Protein AF-A0A914RYD3-F1 (afdb_monomer)

Sequence (120 aa):
MAEQTERAFQKQPTIFLNNKLRTLGIGKKAKKDVRYVRNIVLLVKQPTPTVIGTNIPILAIKEIEIVLQAITGTYIDKKCPFTGNVSIRGRILTGVVVKTKMQRTIVIRRDYLHFVKKYR

Structure (mmCIF, N/CA/C/O backbone):
data_AF-A0A914RYD3-F1
#
_entry.id   AF-A0A914RYD3-F1
#
loop_
_atom_site.group_PDB
_atom_site.id
_atom_site.type_symbol
_atom_site.label_atom_id
_atom_site.label_alt_id
_atom_site.label_comp_id
_atom_site.label_asym_id
_atom_site.label_entity_id
_atom_site.label_seq_id
_atom_site.pdbx_PDB_ins_code
_atom_site.Cartn_x
_atom_site.Cartn_y
_atom_site.Cartn_z
_atom_site.occupancy
_atom_site.B_iso_or_equiv
_atom_site.auth_seq_id
_atom_site.auth_comp_id
_atom_site.auth_asym_id
_atom_site.auth_atom_id
_atom_site.pdbx_PDB_model_num
ATOM 1 N N . MET A 1 1 ? 6.232 -17.630 -18.199 1.00 49.56 1 MET A N 1
ATOM 2 C CA . MET A 1 1 ? 5.659 -16.493 -18.956 1.00 49.56 1 MET A CA 1
ATOM 3 C C . MET A 1 1 ? 4.802 -15.696 -17.991 1.00 49.56 1 MET A C 1
ATOM 5 O O . MET A 1 1 ? 4.100 -16.325 -17.215 1.00 49.56 1 MET A O 1
ATOM 9 N N . ALA A 1 2 ? 4.905 -14.364 -17.963 1.00 55.69 2 ALA A N 1
ATOM 10 C CA . ALA A 1 2 ? 3.956 -13.555 -17.199 1.00 55.69 2 ALA A CA 1
ATOM 11 C C . ALA A 1 2 ? 2.567 -13.801 -17.797 1.00 55.69 2 ALA A C 1
ATOM 13 O O . ALA A 1 2 ? 2.358 -13.567 -18.987 1.00 55.69 2 ALA A O 1
ATOM 14 N N . GLU A 1 3 ? 1.672 -14.377 -17.005 1.00 61.59 3 GLU A N 1
ATOM 15 C CA . GLU A 1 3 ? 0.350 -14.772 -17.465 1.00 61.59 3 GLU A CA 1
ATOM 16 C C . GLU A 1 3 ? -0.500 -13.505 -17.592 1.00 61.59 3 GLU A C 1
ATOM 18 O O . GLU A 1 3 ? -0.999 -12.942 -16.619 1.00 61.59 3 GLU A O 1
ATOM 23 N N . GLN A 1 4 ? -0.560 -12.981 -18.812 1.00 72.94 4 GLN A N 1
ATOM 24 C CA . GLN A 1 4 ? -1.402 -11.857 -19.184 1.00 72.94 4 GLN A CA 1
ATOM 25 C C . GLN A 1 4 ? -2.857 -12.346 -19.188 1.00 72.94 4 GLN A C 1
ATOM 27 O O . GLN A 1 4 ? -3.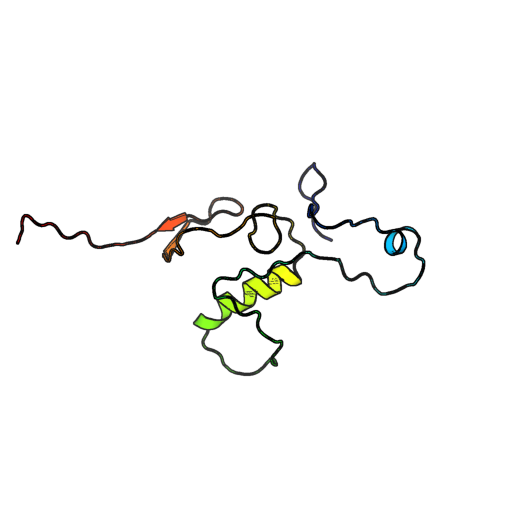379 -12.763 -20.216 1.00 72.94 4 GLN A O 1
ATOM 32 N N . THR A 1 5 ? -3.490 -12.351 -18.015 1.00 82.25 5 THR A N 1
ATOM 33 C CA . THR A 1 5 ? -4.858 -12.865 -17.823 1.00 82.25 5 THR A CA 1
ATOM 34 C C . THR A 1 5 ? -5.940 -11.876 -18.258 1.00 82.25 5 THR A C 1
ATOM 36 O O . THR A 1 5 ? -7.078 -12.261 -18.517 1.00 82.25 5 THR A O 1
ATOM 39 N N . GLU A 1 6 ? -5.606 -10.588 -18.353 1.00 81.94 6 GLU A N 1
ATOM 40 C CA . GLU A 1 6 ? -6.542 -9.532 -18.735 1.00 81.94 6 GLU A CA 1
ATOM 41 C C . GLU A 1 6 ? -6.506 -9.233 -20.239 1.00 81.94 6 GLU A C 1
ATOM 43 O O . GLU A 1 6 ? -5.465 -9.333 -20.891 1.00 81.94 6 GLU A O 1
ATOM 48 N N . ARG A 1 7 ? -7.643 -8.759 -20.772 1.00 85.75 7 ARG A N 1
ATOM 49 C CA . ARG A 1 7 ? -7.798 -8.367 -22.188 1.00 85.75 7 ARG A CA 1
ATOM 50 C C . ARG A 1 7 ? -6.893 -7.201 -22.603 1.00 85.75 7 ARG A C 1
ATOM 52 O O . ARG A 1 7 ? -6.562 -7.073 -23.776 1.00 85.75 7 ARG A O 1
ATOM 59 N N . ALA A 1 8 ? -6.512 -6.335 -21.664 1.00 87.25 8 ALA A N 1
ATOM 60 C CA . ALA A 1 8 ? -5.656 -5.183 -21.924 1.00 87.25 8 ALA A CA 1
ATOM 61 C C . ALA A 1 8 ? -4.199 -5.500 -21.578 1.00 87.25 8 ALA A C 1
ATOM 63 O O . ALA A 1 8 ? -3.916 -5.920 -20.459 1.00 87.25 8 ALA A O 1
ATOM 64 N N . PHE A 1 9 ? -3.272 -5.230 -22.501 1.00 87.31 9 PHE A N 1
ATOM 65 C CA . PHE A 1 9 ? -1.841 -5.444 -22.282 1.00 87.31 9 PHE A CA 1
ATOM 66 C C . PHE A 1 9 ? -1.343 -4.707 -21.030 1.00 87.31 9 PHE A C 1
ATOM 68 O O . PHE A 1 9 ? -1.411 -3.474 -20.942 1.00 87.31 9 PHE A O 1
ATOM 75 N N . GLN A 1 10 ? -0.825 -5.456 -20.058 1.00 86.06 10 GLN A N 1
ATOM 76 C CA . GLN A 1 10 ? -0.281 -4.885 -18.837 1.00 86.06 10 GLN A CA 1
ATOM 77 C C . GLN A 1 10 ? 1.194 -4.527 -19.035 1.00 86.06 10 GLN A C 1
ATOM 79 O O . GLN A 1 10 ? 2.007 -5.341 -19.461 1.00 86.06 10 GLN A O 1
ATOM 84 N N . LYS A 1 11 ? 1.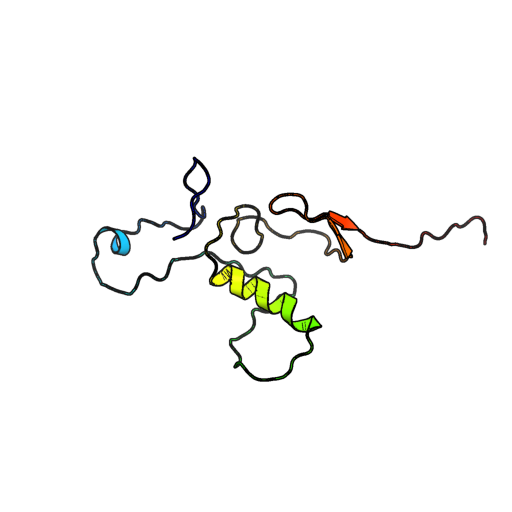558 -3.287 -18.689 1.00 86.19 11 LYS A N 1
ATOM 85 C CA . LYS A 1 11 ? 2.947 -2.813 -18.611 1.00 86.19 11 LYS A CA 1
ATOM 86 C C . LYS A 1 11 ? 3.110 -1.788 -17.496 1.00 86.19 11 LYS A C 1
ATOM 88 O O . LYS A 1 11 ? 2.154 -1.093 -17.139 1.00 86.19 11 LYS A O 1
ATOM 93 N N . GLN A 1 12 ? 4.329 -1.654 -16.980 1.00 83.94 12 GLN A N 1
ATOM 94 C CA . GLN A 1 12 ? 4.673 -0.516 -16.129 1.00 83.94 12 GLN A CA 1
ATOM 95 C C . GLN A 1 12 ? 4.722 0.762 -16.990 1.00 83.94 12 GLN A C 1
ATOM 97 O O . GLN A 1 12 ? 5.318 0.735 -18.066 1.00 83.94 12 GLN A O 1
ATOM 102 N N . PRO A 1 13 ? 4.108 1.879 -16.554 1.00 81.88 13 PRO A N 1
ATOM 103 C CA . PRO A 1 13 ? 4.041 3.101 -17.360 1.00 81.88 13 PRO A CA 1
ATOM 104 C C . PRO A 1 13 ? 5.407 3.783 -17.514 1.00 81.88 13 PRO A C 1
ATOM 106 O O . PRO A 1 13 ? 5.678 4.373 -18.552 1.00 81.88 13 PRO A O 1
ATOM 109 N N . THR A 1 14 ? 6.277 3.664 -16.509 1.00 84.56 14 THR A N 1
ATOM 110 C CA . THR A 1 14 ? 7.600 4.306 -16.478 1.00 84.56 14 THR A CA 1
ATOM 111 C C . THR A 1 14 ? 8.630 3.606 -17.372 1.00 84.56 14 THR A C 1
ATOM 113 O O . THR A 1 14 ? 9.686 4.168 -17.642 1.00 84.56 14 THR A O 1
ATOM 116 N N . ILE A 1 15 ? 8.361 2.376 -17.830 1.00 84.12 15 ILE A N 1
ATOM 117 C CA . ILE A 1 15 ? 9.340 1.568 -18.568 1.00 84.12 15 ILE A CA 1
ATOM 118 C C . ILE A 1 15 ? 8.934 1.429 -20.019 1.00 84.12 15 ILE A C 1
ATOM 120 O O . ILE A 1 15 ? 7.865 0.915 -20.356 1.00 84.12 15 ILE A O 1
ATOM 124 N N . PHE A 1 16 ? 9.862 1.800 -20.890 1.00 82.94 16 PHE A N 1
ATOM 125 C CA . PHE A 1 16 ? 9.758 1.525 -22.307 1.00 82.94 16 PHE A CA 1
ATOM 126 C C . PHE A 1 16 ? 10.340 0.143 -22.633 1.00 82.94 16 PHE A C 1
ATOM 128 O O . PHE A 1 16 ? 11.549 -0.073 -22.569 1.00 82.94 16 PHE A O 1
ATOM 135 N N . LEU A 1 17 ? 9.470 -0.807 -22.988 1.00 79.62 17 LEU A N 1
ATOM 136 C CA . LEU A 1 17 ? 9.867 -2.190 -23.287 1.00 79.62 17 LEU A CA 1
ATOM 137 C C . LEU A 1 17 ? 10.517 -2.353 -24.670 1.00 79.62 17 LEU A C 1
ATOM 139 O O . LEU A 1 17 ? 11.352 -3.243 -24.841 1.00 79.62 17 LEU A O 1
ATOM 143 N N . ASN A 1 18 ? 10.176 -1.483 -25.625 1.00 80.19 18 ASN A N 1
ATOM 144 C CA . ASN A 1 18 ? 10.524 -1.618 -27.044 1.00 80.19 18 ASN A CA 1
ATOM 145 C C . ASN A 1 18 ? 11.765 -0.799 -27.428 1.00 80.19 18 ASN A C 1
ATOM 147 O O . ASN A 1 18 ? 11.782 -0.141 -28.467 1.00 80.19 18 ASN A O 1
ATOM 151 N N . ASN A 1 19 ? 12.803 -0.790 -26.587 1.00 77.69 19 ASN A N 1
ATOM 152 C CA . ASN A 1 19 ? 14.026 -0.070 -26.939 1.00 77.69 19 ASN A CA 1
ATOM 153 C C . ASN A 1 19 ? 14.698 -0.697 -28.180 1.00 77.69 19 ASN A C 1
ATOM 155 O O . ASN A 1 19 ? 14.607 -1.904 -28.414 1.00 77.69 19 ASN A O 1
ATOM 159 N N . LYS A 1 20 ? 15.380 0.134 -28.978 1.00 71.94 20 LYS A N 1
ATOM 160 C CA . LYS A 1 20 ? 15.980 -0.260 -30.266 1.00 71.94 20 LYS A CA 1
ATOM 161 C C . LYS A 1 20 ? 16.962 -1.434 -30.137 1.00 71.94 20 LYS A C 1
ATOM 163 O O . LYS A 1 20 ? 17.046 -2.274 -31.025 1.00 71.94 20 LYS A O 1
ATOM 168 N N . LEU A 1 21 ? 17.664 -1.518 -29.007 1.00 70.75 21 LEU A N 1
ATOM 169 C CA . LEU A 1 21 ? 18.608 -2.596 -28.700 1.00 70.75 21 LEU A CA 1
ATOM 170 C C . LEU A 1 21 ? 17.896 -3.945 -28.476 1.00 70.75 21 LEU A C 1
ATOM 172 O O . LEU A 1 21 ? 18.402 -4.985 -28.889 1.00 70.75 21 LEU A O 1
ATOM 176 N N . ARG A 1 22 ? 16.699 -3.940 -27.872 1.00 66.44 22 ARG A N 1
ATOM 177 C CA . ARG A 1 22 ? 15.866 -5.133 -27.645 1.00 66.44 22 ARG A CA 1
ATOM 178 C C . ARG A 1 22 ? 15.083 -5.557 -28.885 1.00 66.44 22 ARG A C 1
ATOM 180 O O . ARG A 1 22 ? 14.872 -6.755 -29.053 1.00 66.44 22 ARG A O 1
ATOM 187 N N . THR A 1 23 ? 14.637 -4.614 -29.717 1.00 69.06 23 THR A N 1
ATOM 188 C CA . THR A 1 23 ? 13.813 -4.911 -30.903 1.00 69.06 23 THR A CA 1
ATOM 189 C C . THR A 1 23 ? 14.640 -5.293 -32.127 1.00 69.06 23 THR A C 1
ATOM 191 O O . THR A 1 23 ? 14.238 -6.195 -32.852 1.00 69.06 23 THR A O 1
ATOM 194 N N . LEU A 1 24 ? 15.799 -4.657 -32.341 1.00 69.12 24 LEU A N 1
ATOM 195 C CA . LEU A 1 24 ? 16.650 -4.895 -33.517 1.00 69.12 24 LEU A CA 1
ATOM 196 C C . LEU A 1 24 ? 17.821 -5.856 -33.255 1.00 69.12 24 LEU A C 1
ATOM 198 O O . LEU A 1 24 ? 18.586 -6.146 -34.166 1.00 69.12 24 LEU A O 1
ATOM 202 N N . GLY A 1 25 ? 17.991 -6.346 -32.021 1.00 64.62 25 GLY A N 1
ATOM 203 C CA . GLY A 1 25 ? 18.988 -7.376 -31.695 1.00 64.62 25 GLY A CA 1
ATOM 204 C C . GLY A 1 25 ? 20.456 -6.937 -31.808 1.00 64.62 25 GLY A C 1
ATOM 205 O O . GLY A 1 25 ? 21.348 -7.785 -31.807 1.00 64.62 25 GLY A O 1
ATOM 206 N N . ILE A 1 26 ? 20.720 -5.630 -31.886 1.00 63.44 26 ILE A N 1
ATOM 207 C CA . ILE A 1 26 ? 22.069 -5.058 -31.971 1.00 63.44 26 ILE A CA 1
ATOM 208 C C . ILE A 1 26 ? 22.701 -5.089 -30.569 1.00 63.44 26 ILE A C 1
ATOM 210 O O . ILE A 1 26 ? 22.262 -4.375 -29.671 1.00 63.44 26 ILE A O 1
ATOM 214 N N . GLY A 1 27 ? 23.726 -5.928 -30.379 1.00 62.34 27 GLY A N 1
ATOM 215 C CA . GLY A 1 27 ? 24.442 -6.082 -29.105 1.00 62.34 27 GLY A CA 1
ATOM 216 C C . GLY A 1 27 ? 23.734 -7.021 -28.121 1.00 62.34 27 GLY A C 1
ATOM 217 O O . GLY A 1 27 ? 23.031 -6.589 -27.210 1.00 62.34 27 GLY A O 1
ATOM 218 N N . LYS A 1 28 ? 23.943 -8.334 -28.281 1.00 57.75 28 LYS A N 1
ATOM 219 C CA . LYS A 1 28 ? 23.412 -9.386 -27.399 1.00 57.75 28 LYS A CA 1
ATOM 220 C C . LYS A 1 28 ? 23.976 -9.262 -25.970 1.00 57.75 28 LYS A C 1
ATOM 222 O O . LYS A 1 28 ? 24.972 -9.895 -25.638 1.00 57.75 28 LYS A O 1
ATOM 227 N N . LYS A 1 29 ? 23.317 -8.503 -25.093 1.00 53.09 29 LYS A N 1
ATOM 228 C CA . LYS A 1 29 ? 23.367 -8.739 -23.638 1.00 53.09 29 LYS A CA 1
ATOM 229 C C . LYS A 1 29 ? 22.060 -9.405 -23.215 1.00 53.09 29 LYS A C 1
ATOM 231 O O . LYS A 1 29 ? 20.990 -9.019 -23.680 1.00 53.09 29 LYS A O 1
ATOM 236 N N . ALA A 1 30 ? 22.165 -10.447 -22.387 1.00 54.16 30 ALA A N 1
ATOM 237 C CA . ALA A 1 30 ? 21.038 -11.263 -21.943 1.00 54.16 30 ALA A CA 1
ATOM 238 C C . ALA A 1 30 ? 19.862 -10.388 -21.471 1.00 54.16 30 ALA A C 1
ATOM 240 O O . ALA A 1 30 ? 20.064 -9.420 -20.734 1.00 54.16 30 ALA A O 1
ATOM 241 N N . LYS A 1 31 ? 18.642 -10.728 -21.913 1.00 56.38 31 LYS A N 1
ATOM 242 C CA . LYS A 1 31 ? 17.381 -10.056 -21.560 1.00 56.38 31 LYS A CA 1
ATOM 243 C C . LYS A 1 31 ? 17.146 -10.132 -20.042 1.00 56.38 31 LYS A C 1
ATOM 245 O O . LYS A 1 31 ? 16.372 -10.965 -19.588 1.00 56.38 31 LYS A O 1
ATOM 250 N N . LYS A 1 32 ? 17.768 -9.267 -19.239 1.00 58.59 32 LYS A N 1
ATOM 251 C CA . LYS A 1 32 ? 17.188 -8.933 -17.933 1.00 58.59 32 LYS A CA 1
ATOM 252 C C . LYS A 1 32 ? 15.968 -8.069 -18.208 1.00 58.59 32 LYS A C 1
ATOM 254 O O . LYS A 1 32 ? 16.065 -7.070 -18.926 1.00 58.59 32 LYS A O 1
ATOM 259 N N . ASP A 1 33 ? 14.813 -8.495 -17.713 1.00 65.00 33 ASP A N 1
ATOM 260 C CA . ASP A 1 33 ? 13.615 -7.677 -17.801 1.00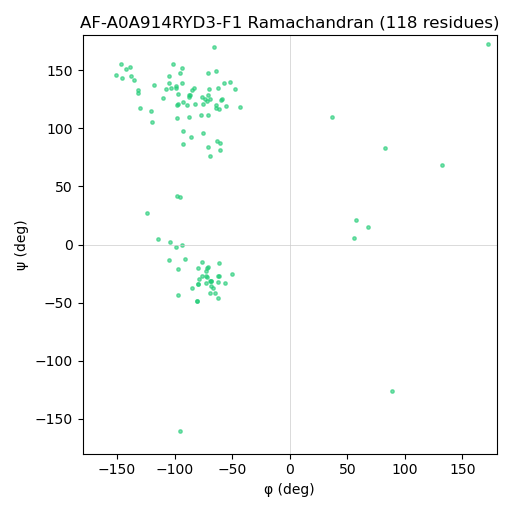 65.00 33 ASP A CA 1
ATOM 261 C C . ASP A 1 33 ? 13.834 -6.404 -16.992 1.00 65.00 33 ASP A C 1
ATOM 263 O O . ASP A 1 33 ? 14.166 -6.429 -15.807 1.00 65.00 33 ASP A O 1
ATOM 267 N N . VAL A 1 34 ? 13.736 -5.275 -17.691 1.00 76.50 34 VAL A N 1
ATOM 268 C CA . VAL A 1 34 ? 13.893 -3.957 -17.089 1.00 76.50 34 VAL A CA 1
ATOM 269 C C . VAL A 1 34 ? 12.659 -3.730 -16.231 1.00 76.50 34 VAL A C 1
ATOM 271 O O . VAL A 1 34 ? 11.557 -3.606 -16.767 1.00 76.50 34 VAL A O 1
ATOM 274 N N . ARG A 1 35 ? 12.846 -3.701 -14.909 1.00 81.75 35 ARG A N 1
ATOM 275 C CA . ARG A 1 35 ? 11.780 -3.479 -13.932 1.00 81.75 35 ARG A CA 1
ATOM 276 C C . ARG A 1 35 ? 12.038 -2.210 -13.136 1.00 81.75 35 ARG A C 1
ATOM 278 O O . ARG A 1 35 ? 13.158 -1.937 -12.715 1.00 81.75 35 ARG A O 1
ATOM 285 N N . TYR A 1 36 ? 10.981 -1.433 -12.940 1.00 84.81 36 TYR A N 1
ATOM 286 C CA . TYR A 1 36 ? 11.027 -0.180 -12.205 1.00 84.81 36 TYR A CA 1
ATOM 287 C C . TYR A 1 36 ? 10.678 -0.465 -10.759 1.00 84.81 36 TYR A C 1
ATOM 289 O O . TYR A 1 36 ? 9.596 -0.989 -10.481 1.00 84.81 36 TYR A O 1
ATOM 297 N N . VAL A 1 37 ? 11.593 -0.103 -9.869 1.00 83.50 37 VAL A N 1
ATOM 298 C CA . VAL A 1 37 ? 11.433 -0.191 -8.422 1.00 83.50 37 VAL A CA 1
ATOM 299 C C . VAL A 1 37 ? 11.864 1.141 -7.832 1.00 83.50 37 VAL A C 1
ATOM 301 O O . VAL A 1 37 ? 12.910 1.680 -8.195 1.00 83.50 37 VAL A O 1
ATOM 304 N N . ARG A 1 38 ? 11.048 1.676 -6.930 1.00 82.25 38 ARG A N 1
ATOM 305 C CA . ARG A 1 38 ? 11.354 2.872 -6.151 1.00 82.25 38 ARG A CA 1
ATOM 306 C C . ARG A 1 38 ? 11.708 2.512 -4.723 1.00 82.25 38 ARG A C 1
ATOM 308 O O . ARG A 1 38 ? 11.079 1.648 -4.113 1.00 82.25 38 ARG A O 1
ATOM 315 N N . ASN A 1 39 ? 12.639 3.281 -4.176 1.00 77.12 39 ASN A N 1
ATOM 316 C CA . ASN A 1 39 ? 12.929 3.275 -2.753 1.00 77.12 39 ASN A CA 1
ATOM 317 C C . ASN A 1 39 ? 11.915 4.178 -2.066 1.00 77.12 39 ASN A C 1
ATOM 319 O O . ASN A 1 39 ? 11.805 5.363 -2.380 1.00 77.12 39 ASN A O 1
ATOM 323 N N . ILE A 1 40 ? 11.154 3.609 -1.141 1.00 72.75 40 ILE A N 1
ATOM 324 C CA . ILE A 1 40 ? 10.236 4.377 -0.315 1.00 72.75 40 ILE A CA 1
ATOM 325 C C . ILE A 1 40 ? 11.026 4.814 0.917 1.00 72.75 40 ILE A C 1
ATOM 327 O O . ILE A 1 40 ? 11.538 3.983 1.655 1.00 72.75 40 ILE A O 1
ATOM 331 N N . VAL A 1 41 ? 11.137 6.128 1.113 1.00 60.16 41 VAL A N 1
ATOM 332 C CA . VAL A 1 41 ? 12.011 6.791 2.104 1.00 60.16 41 VAL A CA 1
ATOM 333 C C . VAL A 1 41 ? 11.687 6.424 3.563 1.00 60.16 41 VAL A C 1
ATOM 335 O O . VAL A 1 41 ? 12.495 6.636 4.462 1.00 60.16 41 VAL A O 1
ATOM 338 N N . LEU A 1 42 ? 10.515 5.848 3.823 1.00 55.97 42 LEU A N 1
ATOM 339 C CA . LEU A 1 42 ? 10.053 5.550 5.170 1.00 55.97 42 LEU A CA 1
ATOM 340 C C . LEU A 1 42 ? 10.587 4.186 5.637 1.00 55.97 42 LEU A C 1
ATOM 342 O O . LEU A 1 42 ? 9.973 3.156 5.380 1.00 55.97 42 LEU A O 1
ATOM 346 N N . LEU A 1 43 ? 11.744 4.208 6.308 1.00 52.78 43 LEU A N 1
ATOM 347 C CA . LEU A 1 43 ? 12.303 3.142 7.160 1.00 52.78 43 LEU A CA 1
ATOM 348 C C . LEU A 1 43 ? 12.510 1.739 6.555 1.00 52.78 43 LEU A C 1
ATOM 350 O O . LEU A 1 43 ? 12.959 0.847 7.266 1.00 52.78 43 LEU A O 1
ATOM 354 N N . VAL A 1 44 ? 12.299 1.535 5.256 1.00 53.34 44 VAL A N 1
ATOM 355 C CA . VAL A 1 44 ? 12.710 0.303 4.570 1.00 53.34 44 VAL A CA 1
ATOM 356 C C . VAL A 1 44 ? 14.107 0.528 3.997 1.00 53.34 44 VAL A C 1
ATOM 358 O O . VAL A 1 44 ? 14.268 0.957 2.852 1.00 53.34 44 VAL A O 1
ATOM 361 N N . LYS A 1 45 ? 15.146 0.277 4.805 1.00 46.19 45 LYS A N 1
ATOM 362 C CA . LYS A 1 45 ? 16.503 0.118 4.261 1.00 46.19 45 LYS A CA 1
ATOM 363 C C . LYS A 1 45 ? 16.454 -1.036 3.259 1.00 46.19 45 LYS A C 1
ATOM 365 O O . LYS A 1 45 ? 16.011 -2.128 3.605 1.00 46.19 45 LYS A O 1
ATOM 370 N N . GLN A 1 46 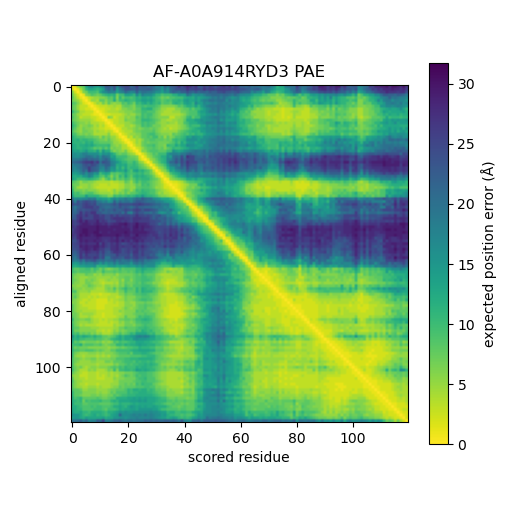? 16.892 -0.805 2.022 1.00 42.47 46 GLN A N 1
ATOM 371 C CA . GLN A 1 46 ? 17.118 -1.909 1.093 1.00 42.47 46 GLN A CA 1
ATOM 372 C C . GLN A 1 46 ? 18.174 -2.824 1.719 1.00 42.47 46 GLN A C 1
ATOM 374 O O . GLN A 1 46 ? 19.245 -2.319 2.071 1.00 42.47 46 GLN A O 1
ATOM 379 N N . PRO A 1 47 ? 17.903 -4.126 1.901 1.00 44.34 47 PRO A N 1
ATOM 380 C CA . PRO A 1 47 ? 18.928 -5.024 2.390 1.00 44.34 47 PRO A CA 1
ATOM 381 C C . PRO A 1 47 ? 20.036 -5.059 1.337 1.00 44.34 47 PRO A C 1
ATOM 383 O O . PRO A 1 47 ? 19.817 -5.444 0.187 1.00 44.34 47 PRO A O 1
ATOM 386 N N . THR A 1 48 ? 21.235 -4.621 1.721 1.00 38.22 48 THR A N 1
ATOM 387 C CA . THR A 1 48 ? 22.452 -5.025 1.018 1.00 38.22 48 THR A CA 1
ATOM 388 C C . THR A 1 48 ? 22.445 -6.551 0.927 1.00 38.22 48 THR A C 1
ATOM 390 O O . THR A 1 48 ? 22.031 -7.186 1.898 1.00 38.22 48 THR A O 1
ATOM 393 N N . PRO A 1 49 ? 22.862 -7.157 -0.197 1.00 36.78 49 PRO A N 1
ATOM 394 C CA . PRO A 1 49 ? 22.860 -8.606 -0.363 1.00 36.78 49 PRO A CA 1
ATOM 395 C C . PRO A 1 49 ? 23.924 -9.240 0.546 1.00 36.78 49 PRO A C 1
ATOM 397 O O . PRO A 1 49 ? 25.006 -9.609 0.102 1.00 36.78 49 PRO A O 1
ATOM 400 N N . THR A 1 50 ? 23.647 -9.338 1.842 1.00 36.41 50 THR A N 1
ATOM 401 C CA . THR A 1 50 ? 24.466 -10.073 2.799 1.00 36.41 50 THR A CA 1
ATOM 402 C C . THR A 1 50 ? 23.904 -11.478 2.902 1.00 36.41 50 THR A C 1
ATOM 404 O O . THR A 1 50 ? 22.891 -11.708 3.554 1.00 36.41 50 THR A O 1
ATOM 407 N N . VAL A 1 51 ? 24.556 -12.361 2.147 1.00 35.00 51 VAL A N 1
ATOM 408 C CA . VAL A 1 51 ? 24.869 -13.760 2.459 1.00 35.00 51 VAL A CA 1
ATOM 409 C C . VAL A 1 51 ? 23.795 -14.530 3.237 1.00 35.00 51 VAL A C 1
ATOM 411 O O . VAL A 1 51 ? 23.586 -14.362 4.434 1.00 35.00 51 VAL A O 1
ATOM 414 N N . ILE A 1 52 ? 23.181 -15.459 2.506 1.00 41.91 52 ILE A N 1
ATOM 415 C CA . ILE A 1 52 ? 22.461 -16.633 2.996 1.00 41.91 52 ILE A CA 1
ATOM 416 C C . ILE A 1 52 ? 23.267 -17.278 4.133 1.00 41.91 52 ILE A C 1
ATOM 418 O O . ILE A 1 52 ? 24.380 -17.740 3.900 1.00 41.91 52 ILE A O 1
ATOM 422 N N . GLY A 1 53 ? 22.696 -17.337 5.338 1.00 38.75 53 GLY A N 1
ATOM 423 C CA . GLY A 1 53 ? 23.221 -18.174 6.418 1.00 38.75 53 GLY A CA 1
ATOM 424 C C . GLY A 1 53 ? 23.356 -17.489 7.772 1.00 38.75 53 GLY A C 1
ATOM 425 O O . GLY A 1 53 ? 24.460 -17.342 8.266 1.00 38.75 53 GLY A O 1
ATOM 426 N N . THR A 1 54 ? 22.247 -17.139 8.420 1.00 42.38 54 THR A N 1
ATOM 427 C CA . THR A 1 54 ? 22.115 -17.265 9.882 1.00 42.38 54 THR A CA 1
ATOM 428 C C . THR A 1 54 ? 20.644 -17.489 10.219 1.00 42.38 54 THR A C 1
ATOM 430 O O . THR A 1 54 ? 19.758 -16.989 9.525 1.00 42.38 54 THR A O 1
ATOM 433 N N . ASN A 1 55 ? 20.386 -18.286 11.259 1.00 48.84 55 ASN A N 1
ATOM 434 C CA . ASN A 1 55 ? 19.066 -18.484 11.854 1.00 48.84 55 ASN A CA 1
ATOM 435 C C . ASN A 1 55 ? 18.539 -17.145 12.385 1.00 48.84 55 ASN A C 1
ATOM 437 O O . ASN A 1 55 ? 18.743 -16.788 13.543 1.00 48.84 55 ASN A O 1
ATOM 441 N N . ILE A 1 56 ? 17.884 -16.391 11.513 1.00 46.72 56 ILE A N 1
ATOM 442 C CA . ILE A 1 56 ? 17.146 -15.185 11.859 1.00 46.72 56 ILE A CA 1
ATOM 443 C C . ILE A 1 56 ? 15.743 -15.632 12.314 1.00 46.72 56 ILE A C 1
ATOM 445 O O . ILE A 1 56 ? 15.130 -16.467 11.642 1.00 46.72 56 ILE A O 1
ATOM 449 N N . PRO A 1 57 ? 15.210 -15.121 13.442 1.00 38.47 57 PRO A N 1
ATOM 450 C CA . PRO A 1 57 ? 13.884 -15.497 13.926 1.00 38.47 57 PRO A CA 1
ATOM 451 C C . PRO A 1 57 ? 12.814 -15.221 12.860 1.00 38.47 57 PRO A C 1
ATOM 453 O O . PRO A 1 57 ? 12.822 -14.174 12.212 1.00 38.47 57 PRO A O 1
ATOM 456 N N . ILE A 1 58 ? 11.859 -16.148 12.715 1.00 40.97 58 ILE A N 1
ATOM 457 C CA . ILE A 1 58 ? 10.813 -16.183 11.668 1.00 40.97 58 ILE A CA 1
ATOM 458 C C . ILE A 1 58 ? 10.046 -14.849 11.517 1.00 40.97 58 ILE A C 1
ATOM 460 O O . ILE A 1 58 ? 9.549 -14.524 10.439 1.00 40.97 58 ILE A O 1
ATOM 464 N N . LEU A 1 59 ? 9.993 -14.028 12.571 1.00 42.03 59 LEU A N 1
ATOM 465 C CA . LEU A 1 59 ? 9.335 -12.718 12.581 1.00 42.03 59 LEU A CA 1
ATOM 466 C C . LEU A 1 59 ? 10.062 -11.626 11.769 1.00 42.03 59 LEU A C 1
ATOM 468 O O . LEU A 1 59 ? 9.405 -10.675 11.358 1.00 42.03 59 LEU A O 1
ATOM 472 N N . ALA A 1 60 ? 11.357 -11.773 11.465 1.00 41.12 60 ALA A N 1
ATOM 473 C CA . ALA A 1 60 ? 12.114 -10.829 10.629 1.00 41.12 60 ALA A CA 1
ATOM 474 C C . ALA A 1 60 ? 12.157 -11.216 9.131 1.00 41.12 60 ALA A C 1
ATOM 476 O O . ALA A 1 60 ? 12.705 -10.482 8.310 1.00 41.12 60 ALA A O 1
ATOM 477 N N . ILE A 1 61 ? 11.539 -12.341 8.744 1.00 45.66 61 ILE A N 1
ATOM 478 C CA . ILE A 1 61 ? 11.557 -12.851 7.359 1.00 45.66 61 ILE A CA 1
ATOM 479 C C . ILE A 1 61 ? 10.565 -12.094 6.449 1.00 45.66 61 ILE A C 1
ATOM 481 O O . ILE A 1 61 ? 10.827 -11.913 5.261 1.00 45.66 61 ILE A O 1
ATOM 485 N N . LYS A 1 62 ? 9.452 -11.569 6.989 1.00 47.94 62 LYS A N 1
ATOM 486 C CA . LYS A 1 62 ? 8.380 -10.959 6.171 1.00 47.94 62 LYS A CA 1
ATOM 487 C C . LYS A 1 62 ? 8.733 -9.607 5.543 1.00 47.94 62 LYS A C 1
ATOM 489 O O . LYS A 1 62 ? 8.185 -9.276 4.495 1.00 47.94 62 LYS A O 1
ATOM 494 N N . GLU A 1 63 ? 9.623 -8.822 6.146 1.00 49.41 63 GLU A N 1
ATOM 495 C CA . GLU A 1 63 ? 9.977 -7.496 5.611 1.00 49.41 63 GLU A CA 1
ATOM 496 C C . GLU A 1 63 ? 10.987 -7.584 4.455 1.00 49.41 63 GLU A C 1
ATOM 498 O O . GLU A 1 63 ? 10.899 -6.824 3.488 1.00 49.41 63 GLU A O 1
ATOM 503 N N . ILE A 1 64 ? 11.898 -8.561 4.506 1.00 50.16 64 ILE A N 1
ATOM 504 C CA . ILE A 1 64 ? 12.940 -8.778 3.489 1.00 50.16 64 ILE A CA 1
ATOM 505 C C . ILE A 1 64 ? 12.341 -9.353 2.194 1.00 50.16 64 ILE A C 1
ATOM 507 O O . ILE A 1 64 ? 12.782 -9.014 1.092 1.00 50.16 64 ILE A O 1
ATOM 511 N N . GLU A 1 65 ? 11.293 -10.173 2.299 1.00 59.69 65 GLU A N 1
ATOM 512 C CA . GLU A 1 65 ? 10.684 -10.842 1.146 1.00 59.69 65 GLU A CA 1
ATOM 513 C C . GLU A 1 65 ? 9.995 -9.866 0.170 1.00 59.69 65 GLU A C 1
ATOM 515 O O . GLU A 1 65 ? 10.117 -10.013 -1.048 1.00 59.69 65 GLU A O 1
ATOM 520 N N . ILE A 1 66 ? 9.335 -8.816 0.673 1.00 67.00 66 ILE A N 1
ATOM 521 C CA . ILE A 1 66 ? 8.544 -7.882 -0.153 1.00 67.00 66 ILE A CA 1
ATOM 522 C C . ILE A 1 66 ? 9.433 -7.099 -1.129 1.00 67.00 66 ILE A C 1
ATOM 524 O O . ILE A 1 66 ? 9.079 -6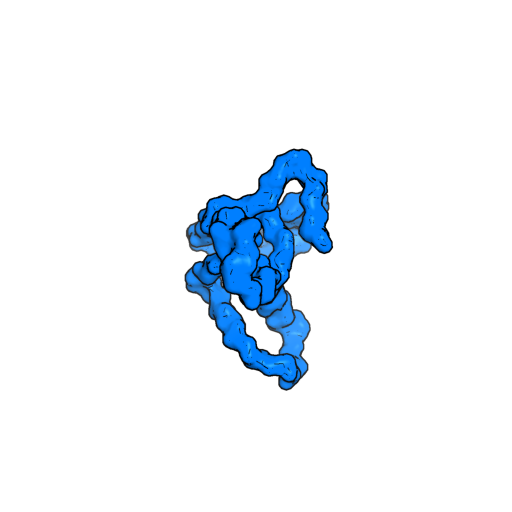.922 -2.298 1.00 67.00 66 ILE A O 1
ATOM 528 N N . VAL A 1 67 ? 10.599 -6.635 -0.670 1.00 68.50 67 VAL A N 1
ATOM 529 C CA . VAL A 1 67 ? 11.525 -5.850 -1.503 1.00 68.50 67 VAL A CA 1
ATOM 530 C C . VAL A 1 67 ? 12.148 -6.728 -2.586 1.00 68.50 67 VAL A C 1
ATOM 532 O O . VAL A 1 67 ? 12.217 -6.319 -3.7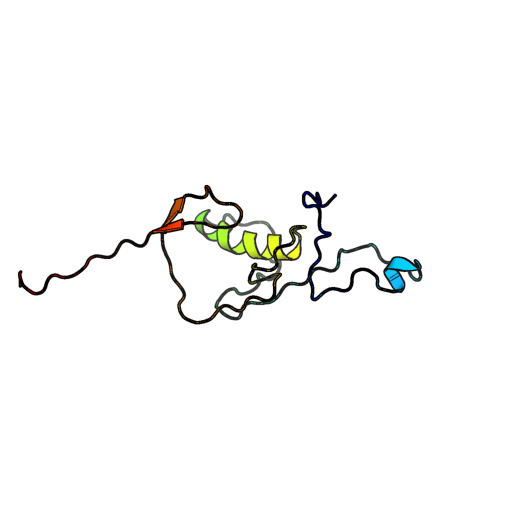46 1.00 68.50 67 VAL A O 1
ATOM 535 N N . LEU A 1 68 ? 12.542 -7.956 -2.239 1.00 71.38 68 LEU A N 1
ATOM 536 C CA . LEU A 1 68 ? 13.081 -8.914 -3.204 1.00 71.38 68 LEU A CA 1
ATOM 537 C C . LEU A 1 68 ? 12.042 -9.264 -4.275 1.00 71.38 68 LEU A C 1
ATOM 539 O O . LEU A 1 68 ? 12.349 -9.174 -5.464 1.00 71.38 68 LEU A O 1
ATOM 543 N N . GLN A 1 69 ? 10.797 -9.551 -3.881 1.00 74.81 69 GLN A N 1
ATOM 544 C CA . GLN A 1 69 ? 9.697 -9.809 -4.818 1.00 74.81 69 GLN A CA 1
ATOM 545 C C . GLN A 1 69 ? 9.373 -8.596 -5.712 1.00 74.81 69 GLN A C 1
ATOM 547 O O . GLN A 1 69 ? 8.994 -8.759 -6.879 1.00 74.81 69 GLN A O 1
ATOM 552 N N . ALA A 1 70 ? 9.538 -7.369 -5.212 1.00 79.44 70 ALA A N 1
ATOM 553 C CA . ALA A 1 70 ? 9.365 -6.159 -6.015 1.00 79.44 70 ALA A CA 1
ATOM 554 C C . ALA A 1 70 ? 10.464 -5.994 -7.082 1.00 79.44 70 ALA A C 1
ATOM 556 O O . ALA A 1 70 ? 10.183 -5.481 -8.164 1.00 79.44 70 ALA A O 1
ATOM 557 N N . ILE A 1 71 ? 11.688 -6.458 -6.816 1.00 81.44 71 ILE A N 1
ATOM 558 C CA . ILE A 1 71 ? 12.810 -6.402 -7.766 1.00 81.44 71 ILE A CA 1
ATOM 559 C C . ILE A 1 71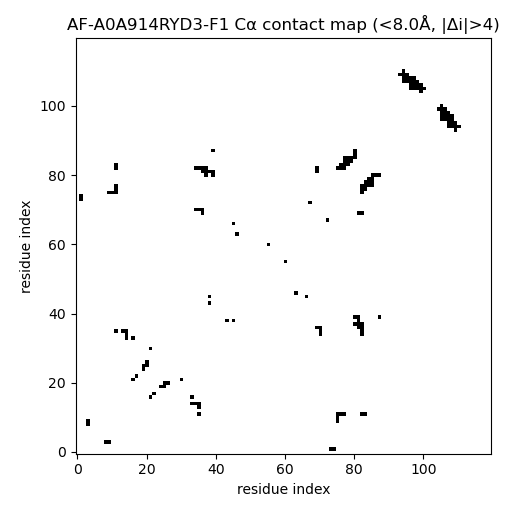 ? 12.720 -7.532 -8.793 1.00 81.44 71 ILE A C 1
ATOM 561 O O . ILE A 1 71 ? 12.817 -7.275 -9.993 1.00 81.44 71 ILE A O 1
ATOM 565 N N . THR A 1 72 ? 12.513 -8.770 -8.344 1.00 81.06 72 THR A N 1
ATOM 566 C CA . THR A 1 72 ? 12.633 -9.967 -9.196 1.00 81.06 72 THR A CA 1
ATOM 567 C C . THR A 1 72 ? 11.309 -10.471 -9.761 1.00 81.06 72 THR A C 1
ATOM 569 O O . THR A 1 72 ? 11.308 -11.190 -10.757 1.00 81.06 72 THR A O 1
ATOM 572 N N . GLY A 1 73 ? 10.178 -10.112 -9.149 1.00 80.38 73 GLY A N 1
ATOM 573 C CA . GLY A 1 73 ? 8.865 -10.592 -9.575 1.00 80.38 73 GLY A CA 1
ATOM 574 C C . GLY A 1 73 ? 8.440 -10.106 -10.969 1.00 80.38 73 GLY A C 1
ATOM 575 O O . GLY A 1 73 ? 9.021 -9.201 -11.567 1.00 80.38 73 GLY A O 1
ATOM 576 N N . THR A 1 74 ? 7.357 -10.688 -11.474 1.00 82.81 74 THR A N 1
ATOM 577 C CA . THR A 1 74 ? 6.810 -10.403 -12.815 1.00 82.81 74 THR A CA 1
ATOM 578 C C . THR A 1 74 ? 5.426 -9.746 -12.780 1.00 82.81 74 THR A C 1
ATOM 580 O O . THR A 1 74 ? 4.829 -9.504 -13.824 1.00 82.81 74 THR A O 1
ATOM 583 N N . TYR A 1 75 ? 4.909 -9.419 -11.589 1.00 84.81 75 TYR A N 1
ATOM 584 C CA . TYR A 1 75 ? 3.585 -8.813 -11.429 1.00 84.81 75 TYR A CA 1
ATOM 585 C C . TYR A 1 75 ? 3.542 -7.355 -11.913 1.00 84.81 75 TYR A C 1
ATOM 587 O O . TYR A 1 75 ? 4.506 -6.596 -11.763 1.00 84.81 75 TYR A O 1
ATOM 595 N N . ILE A 1 76 ? 2.390 -6.930 -12.433 1.00 87.75 76 ILE A N 1
ATOM 596 C CA . ILE A 1 76 ? 2.165 -5.550 -12.870 1.00 87.75 76 ILE A CA 1
ATOM 597 C C . ILE A 1 76 ? 1.020 -4.965 -12.050 1.00 87.75 76 ILE A C 1
ATOM 599 O O . ILE A 1 76 ? -0.151 -5.287 -12.238 1.00 87.75 76 ILE A O 1
ATOM 603 N N . ASP A 1 77 ? 1.378 -4.088 -11.114 1.00 87.56 77 ASP A N 1
ATOM 604 C CA . ASP A 1 77 ? 0.419 -3.356 -10.298 1.00 87.56 77 ASP A CA 1
ATOM 605 C C . ASP A 1 77 ? 0.748 -1.861 -10.303 1.00 87.56 77 ASP A C 1
ATOM 607 O O . ASP A 1 77 ? 1.803 -1.425 -9.842 1.00 87.56 77 ASP A O 1
ATOM 611 N N . LYS A 1 78 ? -0.185 -1.062 -10.827 1.00 87.94 78 LYS A N 1
ATOM 612 C CA . LYS A 1 78 ? -0.066 0.400 -10.891 1.00 87.94 78 LYS A CA 1
ATOM 613 C C . LYS A 1 78 ? -0.248 1.055 -9.516 1.00 87.94 78 LYS A C 1
ATOM 615 O O . LYS A 1 78 ? 0.218 2.180 -9.327 1.00 87.94 78 LYS A O 1
ATOM 620 N N . LYS A 1 79 ? -0.916 0.370 -8.578 1.00 89.06 79 LYS A N 1
ATOM 621 C CA . LYS A 1 79 ? -1.208 0.848 -7.217 1.00 89.06 79 LYS A CA 1
ATOM 622 C C . LYS A 1 79 ? -0.128 0.468 -6.201 1.00 89.06 79 LYS A C 1
ATOM 624 O O . LYS A 1 79 ? -0.114 1.019 -5.104 1.00 89.06 79 LYS A O 1
ATOM 629 N N . CYS A 1 80 ? 0.785 -0.436 -6.556 1.00 87.44 80 CYS A N 1
ATOM 630 C CA . CYS A 1 80 ? 1.896 -0.814 -5.691 1.00 87.44 80 CYS A CA 1
ATOM 631 C C . CYS A 1 80 ? 2.796 0.407 -5.414 1.00 87.44 80 CYS A C 1
ATOM 633 O O . CYS A 1 80 ? 3.151 1.130 -6.351 1.00 87.44 80 CYS A O 1
ATOM 635 N N . PRO A 1 81 ? 3.211 0.650 -4.161 1.00 88.62 81 PRO A N 1
ATOM 636 C CA . PRO A 1 81 ? 4.024 1.819 -3.848 1.00 88.62 81 PRO A CA 1
ATOM 637 C C . PRO A 1 81 ? 5.475 1.681 -4.361 1.00 88.62 81 PRO A C 1
ATOM 639 O O . PRO A 1 81 ? 6.093 2.684 -4.720 1.00 88.62 81 PRO A O 1
ATOM 642 N N . PHE A 1 82 ? 5.987 0.450 -4.495 1.00 86.62 82 PHE A N 1
ATOM 643 C CA . PHE A 1 82 ? 7.341 0.164 -4.989 1.00 86.62 82 PHE A CA 1
ATOM 644 C C . PHE A 1 82 ? 7.446 0.221 -6.520 1.00 86.62 82 PHE A C 1
ATOM 646 O O . PHE A 1 82 ? 8.345 0.868 -7.049 1.00 86.62 82 PHE A O 1
ATOM 653 N N . THR A 1 83 ? 6.533 -0.439 -7.238 1.00 86.19 83 THR A N 1
ATOM 654 C CA . THR A 1 83 ? 6.605 -0.623 -8.703 1.00 86.19 83 THR A CA 1
ATOM 655 C C . THR A 1 83 ? 5.633 0.260 -9.499 1.00 86.19 83 THR A C 1
ATOM 657 O O . THR A 1 83 ? 5.767 0.363 -10.722 1.00 86.19 83 THR A O 1
ATOM 660 N N . GLY A 1 84 ? 4.659 0.891 -8.832 1.00 86.00 84 GLY A N 1
ATOM 661 C CA . GLY A 1 84 ? 3.680 1.816 -9.414 1.00 86.00 84 GLY A CA 1
ATOM 662 C C . GLY A 1 84 ? 4.096 3.286 -9.292 1.00 86.00 84 GLY A C 1
ATOM 663 O O . GLY A 1 84 ? 5.269 3.578 -9.086 1.00 86.00 84 GLY A O 1
ATOM 664 N N . ASN A 1 85 ? 3.133 4.215 -9.411 1.00 87.38 85 ASN A N 1
ATOM 665 C CA . ASN A 1 85 ? 3.362 5.660 -9.207 1.00 87.38 85 ASN A CA 1
ATOM 666 C C . ASN A 1 85 ? 2.820 6.188 -7.858 1.00 87.38 85 ASN A C 1
ATOM 668 O O . ASN A 1 85 ? 2.936 7.369 -7.547 1.00 87.38 85 ASN A O 1
ATOM 672 N N . VAL A 1 86 ? 2.262 5.323 -7.008 1.00 88.19 86 VAL A N 1
ATOM 673 C CA . VAL A 1 86 ? 1.662 5.732 -5.727 1.00 88.19 86 VAL A CA 1
ATOM 674 C C . VAL A 1 86 ? 2.740 6.155 -4.728 1.00 88.19 86 VAL A C 1
ATOM 676 O O . VAL A 1 86 ? 3.699 5.421 -4.509 1.00 88.19 86 VAL A O 1
ATOM 679 N N . SER A 1 87 ? 2.596 7.334 -4.121 1.00 87.12 87 SER A N 1
ATOM 680 C CA . SER A 1 87 ? 3.473 7.809 -3.043 1.00 87.12 87 SER A CA 1
ATOM 681 C C . SER A 1 87 ? 2.829 7.573 -1.679 1.00 87.12 87 SER A C 1
ATOM 683 O O . SER A 1 87 ? 1.662 7.925 -1.498 1.00 87.12 87 SER A O 1
ATOM 685 N N . ILE A 1 88 ? 3.586 7.063 -0.708 1.00 86.00 88 ILE A N 1
ATOM 686 C CA . ILE A 1 88 ? 3.124 6.961 0.682 1.00 86.00 88 ILE A CA 1
ATOM 687 C C . ILE A 1 88 ? 3.190 8.350 1.322 1.00 86.00 88 ILE A C 1
ATOM 689 O O . ILE A 1 88 ? 4.225 9.011 1.257 1.00 86.00 88 ILE A O 1
ATOM 693 N N . ARG A 1 89 ? 2.080 8.806 1.911 1.00 86.75 89 ARG A N 1
ATOM 694 C CA . ARG A 1 89 ? 1.969 10.098 2.606 1.00 86.75 89 ARG A CA 1
ATOM 695 C C . ARG A 1 89 ? 1.077 9.953 3.837 1.00 86.75 89 ARG A C 1
ATOM 697 O O . ARG A 1 89 ? 0.148 9.148 3.835 1.00 86.75 89 ARG A O 1
ATOM 704 N N . GLY A 1 90 ? 1.323 10.765 4.860 1.00 87.12 90 GLY A N 1
ATOM 705 C CA . GLY A 1 90 ? 0.499 10.800 6.067 1.00 87.12 90 GLY A CA 1
ATOM 706 C C . GLY A 1 90 ? 0.958 9.811 7.138 1.00 87.12 90 GLY A C 1
ATOM 707 O O . GLY A 1 90 ? 2.101 9.865 7.580 1.00 87.12 90 GLY A O 1
ATOM 708 N N . ARG A 1 91 ? 0.045 8.957 7.613 1.00 87.94 91 ARG A N 1
ATOM 709 C CA . ARG A 1 91 ? 0.238 8.119 8.809 1.00 87.94 91 ARG A CA 1
ATOM 710 C C . ARG A 1 91 ? 0.646 6.692 8.439 1.00 87.94 91 ARG A C 1
ATOM 712 O O . ARG A 1 91 ? 0.026 6.088 7.567 1.00 87.94 91 ARG A O 1
ATOM 719 N N . ILE A 1 92 ? 1.622 6.135 9.159 1.00 89.12 92 ILE A N 1
ATOM 720 C CA . ILE A 1 92 ? 1.876 4.687 9.181 1.00 89.12 92 ILE A CA 1
ATOM 721 C C . ILE A 1 92 ? 0.929 4.074 10.193 1.00 89.12 92 ILE A C 1
ATOM 723 O O . ILE A 1 92 ? 0.766 4.596 11.296 1.00 89.12 92 ILE A O 1
ATOM 727 N N . LEU A 1 93 ? 0.298 2.972 9.819 1.00 88.31 93 LEU A N 1
ATOM 728 C CA . LEU A 1 93 ? -0.671 2.339 10.677 1.00 88.31 93 LEU A CA 1
ATOM 729 C C . LEU A 1 93 ? -0.412 0.839 10.784 1.00 88.31 93 LEU A C 1
ATOM 731 O O . LEU A 1 93 ? -0.306 0.152 9.772 1.00 88.31 93 LEU A O 1
ATOM 735 N N . THR A 1 94 ? -0.383 0.335 12.012 1.00 87.19 94 THR A N 1
ATOM 736 C CA . THR A 1 94 ? -0.223 -1.086 12.333 1.00 87.19 94 THR A CA 1
ATOM 737 C C . THR A 1 94 ? -1.576 -1.705 12.684 1.00 87.19 94 THR A C 1
ATOM 739 O O . THR A 1 94 ? -2.522 -0.997 13.031 1.00 87.19 94 THR A O 1
ATOM 742 N N . GLY A 1 95 ? -1.724 -3.016 12.517 1.00 87.88 95 GLY A N 1
ATOM 743 C CA . GLY A 1 95 ? -2.961 -3.732 12.830 1.00 87.88 95 GLY A CA 1
ATOM 744 C C . GLY A 1 95 ? -2.919 -5.182 12.364 1.00 87.88 95 GLY A C 1
ATOM 745 O O . GLY A 1 95 ? -1.987 -5.591 11.670 1.00 87.88 95 GLY A O 1
ATOM 746 N N . VAL A 1 96 ? -3.938 -5.953 12.737 1.00 88.88 96 VAL A N 1
ATOM 747 C CA . VAL A 1 96 ? -4.040 -7.380 12.402 1.00 88.88 96 VAL A CA 1
ATOM 748 C C . VAL A 1 96 ? -4.858 -7.561 11.124 1.00 88.88 96 VAL A C 1
ATOM 750 O O . VAL A 1 96 ? -5.876 -6.896 10.917 1.00 88.88 96 VAL A O 1
ATOM 753 N N . VAL A 1 97 ? -4.418 -8.468 10.250 1.00 88.62 97 VAL A N 1
ATOM 754 C CA . VAL A 1 97 ? -5.134 -8.825 9.018 1.00 88.62 97 VAL A CA 1
ATOM 755 C C . VAL A 1 97 ? -6.342 -9.702 9.353 1.00 88.62 97 VAL A C 1
ATOM 757 O O . VAL A 1 97 ? -6.176 -10.782 9.909 1.00 88.62 97 VAL A O 1
ATOM 760 N N . VAL A 1 98 ? -7.554 -9.262 8.991 1.00 90.94 98 VAL A N 1
ATOM 761 C CA . VAL A 1 98 ? -8.799 -10.009 9.274 1.00 90.94 98 VAL A CA 1
ATOM 762 C C . VAL A 1 98 ? -9.250 -10.842 8.079 1.00 90.94 98 VAL A C 1
ATOM 764 O O . VAL A 1 98 ? -9.698 -11.973 8.243 1.00 90.94 98 VAL A O 1
ATOM 767 N N . LYS A 1 99 ? -9.201 -10.276 6.866 1.00 88.00 99 LYS A N 1
ATOM 768 C CA . LYS A 1 99 ? -9.702 -10.931 5.646 1.00 88.00 99 LYS A CA 1
ATOM 769 C C . LYS A 1 99 ? -8.852 -10.567 4.431 1.00 88.00 99 LYS A C 1
ATOM 771 O O . LYS A 1 99 ? -8.474 -9.409 4.259 1.00 88.00 99 LYS A O 1
ATOM 776 N N . THR A 1 100 ? -8.667 -11.552 3.556 1.00 90.69 100 THR A N 1
ATOM 777 C CA . THR A 1 100 ? -7.935 -11.475 2.275 1.00 90.69 100 THR A CA 1
ATOM 778 C C . THR A 1 100 ? -8.804 -11.910 1.086 1.00 90.69 100 THR A C 1
ATOM 780 O O . THR A 1 100 ? -8.311 -12.408 0.084 1.00 90.69 100 THR A O 1
ATOM 783 N N . LYS A 1 101 ? -10.131 -11.754 1.193 1.00 88.12 101 LYS A N 1
ATOM 784 C CA . LYS A 1 101 ? -11.084 -12.255 0.183 1.00 88.12 101 LYS A CA 1
ATOM 785 C C . LYS A 1 101 ? -11.076 -11.465 -1.129 1.00 88.12 101 LYS A C 1
ATOM 787 O O . LYS A 1 101 ? -11.579 -11.947 -2.134 1.00 88.12 101 LYS A O 1
ATOM 792 N N . MET A 1 102 ? -10.568 -10.237 -1.108 1.00 93.50 102 MET A N 1
ATOM 793 C CA . MET A 1 102 ? -10.560 -9.353 -2.267 1.00 93.50 102 MET A CA 1
ATOM 794 C C . MET A 1 102 ? -9.228 -9.451 -3.013 1.00 93.50 102 MET A C 1
ATOM 796 O O . MET A 1 102 ? -8.173 -9.650 -2.413 1.00 93.50 102 MET A O 1
ATOM 800 N N . GLN A 1 103 ? -9.262 -9.281 -4.334 1.00 86.62 103 GLN A N 1
ATOM 801 C CA . GLN A 1 103 ? -8.044 -9.295 -5.140 1.00 86.62 103 GLN A CA 1
ATOM 802 C C . GLN A 1 103 ? -7.187 -8.054 -4.853 1.00 86.62 103 GLN A C 1
ATOM 804 O O . GLN A 1 103 ? -7.649 -6.923 -4.997 1.00 86.62 103 GLN A O 1
ATOM 809 N N . ARG A 1 104 ? -5.916 -8.278 -4.487 1.00 86.50 104 ARG A N 1
ATOM 810 C CA . ARG A 1 104 ? -4.891 -7.237 -4.248 1.00 86.50 104 ARG A CA 1
ATOM 811 C C . ARG A 1 104 ? -5.267 -6.195 -3.177 1.00 86.50 104 ARG A C 1
ATOM 813 O O . ARG A 1 104 ? -4.685 -5.113 -3.144 1.00 86.50 104 ARG A O 1
ATOM 820 N N . THR A 1 105 ? -6.208 -6.507 -2.283 1.00 88.12 105 THR A N 1
ATOM 821 C CA . THR A 1 105 ? -6.578 -5.668 -1.131 1.00 88.12 105 THR A CA 1
ATOM 822 C C . THR A 1 105 ? -6.794 -6.519 0.120 1.00 88.12 105 THR A C 1
ATOM 824 O O . THR A 1 105 ? -7.123 -7.701 0.049 1.00 88.12 105 THR A O 1
ATOM 827 N N . ILE A 1 106 ? -6.571 -5.918 1.292 1.00 91.00 106 ILE A N 1
ATOM 828 C CA . ILE A 1 106 ? -6.635 -6.598 2.591 1.00 91.00 106 ILE A CA 1
ATOM 829 C C . ILE A 1 106 ? -7.401 -5.715 3.576 1.00 91.00 106 ILE A C 1
ATOM 831 O O . ILE A 1 106 ? -7.240 -4.494 3.573 1.00 91.00 106 ILE A O 1
ATOM 835 N N . VAL A 1 107 ? -8.216 -6.331 4.436 1.00 88.62 107 VAL A N 1
ATOM 836 C CA . VAL A 1 107 ? -8.912 -5.632 5.526 1.00 88.62 107 VAL A CA 1
ATOM 837 C C . VAL A 1 107 ? -8.117 -5.785 6.822 1.00 88.62 107 VAL A C 1
ATOM 839 O O . VAL A 1 107 ? -7.896 -6.906 7.288 1.00 88.62 107 VAL A O 1
ATOM 842 N N . ILE A 1 108 ? -7.712 -4.653 7.405 1.00 89.88 108 ILE A N 1
ATOM 843 C CA . ILE A 1 108 ? -6.940 -4.576 8.652 1.00 89.88 108 ILE A CA 1
ATOM 844 C C . ILE A 1 108 ? -7.845 -4.074 9.778 1.00 89.88 108 ILE A C 1
ATOM 846 O O . ILE A 1 108 ? -8.550 -3.078 9.612 1.00 89.88 108 ILE A O 1
ATOM 850 N N . ARG A 1 109 ? -7.787 -4.734 10.935 1.00 92.75 109 ARG A N 1
ATOM 851 C CA . ARG A 1 109 ? -8.458 -4.315 12.170 1.00 92.75 109 ARG A CA 1
ATOM 852 C C . ARG A 1 109 ? -7.442 -3.737 13.148 1.00 92.75 109 ARG A C 1
ATOM 854 O O . ARG A 1 109 ? -6.335 -4.256 13.289 1.00 92.75 109 ARG A O 1
ATOM 861 N N . ARG A 1 110 ? -7.839 -2.653 13.818 1.00 93.88 110 ARG A N 1
ATOM 862 C CA . ARG A 1 110 ? -7.100 -2.047 14.927 1.00 93.88 110 ARG A CA 1
ATOM 863 C C . ARG A 1 110 ? -7.979 -2.045 16.151 1.00 93.88 110 ARG A C 1
ATOM 865 O O . ARG A 1 110 ? -9.002 -1.369 16.163 1.00 93.88 110 ARG A O 1
ATOM 872 N N . ASP A 1 111 ? -7.554 -2.791 17.151 1.00 93.12 111 ASP A N 1
ATOM 873 C CA . ASP A 1 111 ? -8.177 -2.759 18.458 1.00 93.12 111 ASP A CA 1
ATOM 874 C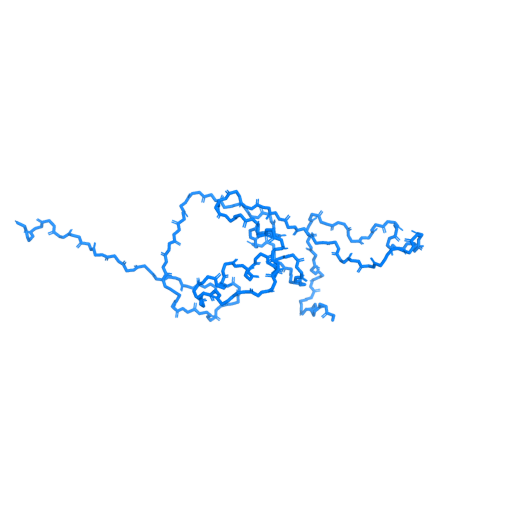 C . ASP A 1 111 ? -7.538 -1.631 19.268 1.00 93.12 111 ASP A C 1
ATOM 876 O O . ASP A 1 111 ? -6.314 -1.516 19.339 1.00 93.12 111 ASP A O 1
ATOM 880 N N . TYR A 1 112 ? -8.370 -0.763 19.835 1.00 95.38 112 TYR A N 1
ATOM 881 C CA . TYR A 1 112 ? -7.949 0.274 20.767 1.00 95.38 112 TYR A CA 1
ATOM 882 C C . TYR A 1 112 ? -8.947 0.339 21.917 1.00 95.38 112 TYR A C 1
ATOM 884 O O . TYR A 1 112 ? -10.147 0.139 21.733 1.00 95.38 112 TYR A O 1
ATOM 892 N N . LEU A 1 113 ? -8.443 0.622 23.113 1.00 94.94 113 LEU A N 1
ATOM 893 C CA . LEU A 1 113 ? -9.276 0.850 24.284 1.00 94.94 113 LEU A CA 1
ATOM 894 C C . LEU A 1 113 ? -9.656 2.329 24.325 1.00 94.94 113 LEU A C 1
ATOM 896 O O . LEU A 1 113 ? -8.793 3.204 24.261 1.00 94.94 113 LEU A O 1
ATOM 900 N N . HIS A 1 114 ? -10.952 2.611 24.419 1.00 94.88 114 HIS A N 1
ATOM 901 C CA . HIS A 1 114 ? -11.454 3.972 24.557 1.00 94.88 114 HIS A CA 1
ATOM 902 C C . HIS A 1 114 ? -11.739 4.276 26.030 1.00 94.88 114 HIS A C 1
ATOM 904 O O . HIS A 1 114 ? -12.590 3.640 26.650 1.00 94.88 114 HIS A O 1
ATOM 910 N N . PHE A 1 115 ? -11.072 5.287 26.586 1.00 95.31 115 PHE A N 1
ATOM 911 C CA . PHE A 1 115 ? -11.298 5.715 27.965 1.00 95.31 115 PHE A CA 1
ATOM 912 C C . PHE A 1 115 ? -12.633 6.463 28.123 1.00 95.31 115 PHE A C 1
ATOM 914 O O . PHE A 1 115 ? -12.879 7.462 27.443 1.00 95.31 115 PHE A O 1
ATOM 921 N N . VAL A 1 116 ? -13.494 6.019 29.042 1.00 96.00 116 VAL A N 1
ATOM 922 C CA . VAL A 1 116 ? -14.787 6.666 29.322 1.00 96.00 116 VAL A CA 1
ATOM 923 C C . VAL A 1 116 ? -14.658 7.587 30.535 1.00 96.00 116 VAL A C 1
ATOM 925 O O . VAL A 1 116 ? -14.579 7.126 31.667 1.00 96.00 116 VAL A O 1
ATOM 928 N N . LYS A 1 117 ? -14.690 8.907 30.302 1.00 95.88 117 LYS A N 1
ATOM 929 C CA . LYS A 1 117 ? -14.461 9.930 31.343 1.00 95.88 117 LYS A CA 1
ATOM 930 C C . LYS A 1 117 ? -15.462 9.910 32.504 1.00 95.88 117 LYS A C 1
ATOM 932 O O . LYS A 1 117 ? -15.113 10.364 33.579 1.00 95.88 117 LYS A O 1
ATOM 937 N N . LYS A 1 118 ? -16.690 9.432 32.275 1.00 94.62 118 LYS A N 1
ATOM 938 C CA . LYS A 1 118 ? -17.786 9.448 33.260 1.00 94.62 118 LYS A CA 1
ATOM 939 C C . LYS A 1 118 ? -17.553 8.502 34.441 1.00 94.62 118 LYS A C 1
ATOM 941 O O . LYS A 1 118 ? -18.036 8.771 35.528 1.00 94.62 118 LYS A O 1
ATOM 946 N N . TYR A 1 119 ? -16.863 7.390 34.210 1.00 93.56 119 TYR A N 1
ATOM 947 C CA . TYR A 1 119 ? -16.625 6.362 35.227 1.00 93.56 119 TYR A CA 1
ATOM 948 C C . TYR A 1 119 ? -15.275 6.578 35.906 1.00 93.56 119 TYR A C 1
ATOM 950 O O . TYR A 1 119 ? -14.511 5.637 36.115 1.00 93.56 119 TYR A O 1
ATOM 958 N N . ARG A 1 120 ? -14.978 7.850 36.168 1.00 66.56 120 ARG A N 1
ATOM 959 C CA . ARG A 1 120 ? -13.767 8.321 36.812 1.00 66.56 120 ARG A CA 1
ATOM 960 C C . ARG A 1 120 ? -14.139 9.117 38.049 1.00 66.56 120 ARG A C 1
ATOM 962 O O . ARG A 1 120 ? -15.146 9.852 37.965 1.00 66.56 120 ARG A O 1
#

Foldseek 3Di:
DLPPPDPDDFDAPVDDPCDPCVPVVPDDDPDDPDAAFDDQPPPL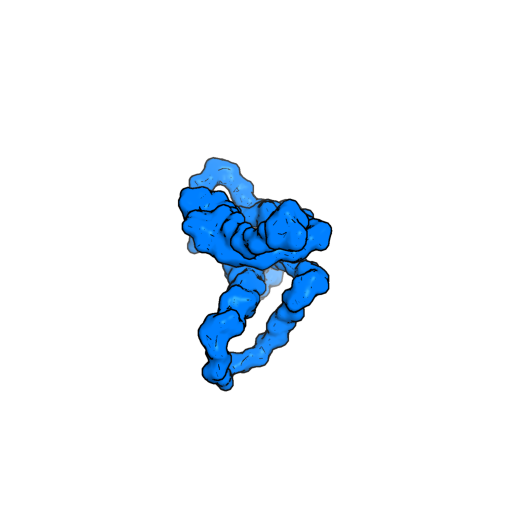DQDDPPDDDDPDPPVVVVSNVVRVCNRRPDDGDQCDCTRHPDHDDDDDDDFDFDDDPDPPDTDGDDDDDDDDPVVD

Solvent-accessible surface area (backbone atoms only — not comparable to full-atom values): 8631 Å² total; per-residue (Å²): 127,79,80,78,84,57,97,64,89,84,72,58,87,92,56,80,82,77,42,68,51,72,72,70,61,59,74,92,65,82,88,70,80,87,69,66,67,52,86,58,89,77,86,61,75,77,77,71,92,73,71,94,82,73,96,67,62,77,84,66,52,67,70,60,48,56,58,52,47,58,66,73,52,76,82,83,48,68,75,38,58,42,54,29,82,41,77,93,76,90,79,90,83,81,66,48,81,76,48,68,89,48,89,98,48,74,47,69,48,72,89,77,88,81,87,65,76,84,84,106

Organism: Parascaris equorum (NCBI:txid6256)

Nearest PDB structures (foldseek):
  7q08-assembly1_M  TM=9.194E-01  e=6.643E-07  Candida albicans SC5314
  8s8e-assembly1_L  TM=9.056E-01  e=1.077E-06  Kluyveromyces lactis NRRL Y-1140

Mean predicted aligned error: 11.79 Å

pLDDT: mean 73.81, std 17.93, range [35.0, 96.0]

Radius of gyration: 20.38 Å; Cα contacts (8 Å, |Δi|>4): 85; chains: 1; bounding box: 43×29×70 Å

InterPro domains:
  IPR000266 Small ribosomal subunit protein uS17 [PF00366] (95-120)
  IPR000266 Small ribosomal subunit protein uS17 [PTHR10744] (31-119)
  IPR012340 Nucleic acid-binding, OB-fold [SSF50249] (89-119)
  IPR032440 Small ribosomal subunit protein uS17, N-terminal [PF16205] (4-54)
  IPR032440 Small ribosomal subunit protein uS17, N-terminal [PF16205] (69-93)

Secondary structure (DSSP, 8-state):
-----SSSPP--TT--S--HHHHS--S-------------TTT-PPPP---S-----GGGHHHHHHHHHHHH-----SS-TTTSSPPP-S-----EEEE--STT--EEE---PPP-GGG-